Protein AF-A0A087RQP8-F1 (afdb_monomer_lite)

Secondary structure (DSSP, 8-state):
---PPPPEEEEEE-HHHHHHHHHHTEEEE-GGGHHHHHH--TT-EEEEEETTTT-EEEEEEEEEEEEE--S--SHHHHHHTS-TT-EEEEEEEEEE-SSGGGSBPPPTT-----S-----------

Structure (mmCIF, N/CA/C/O backbone):
data_AF-A0A087RQP8-F1
#
_entry.id   AF-A0A087RQP8-F1
#
loop_
_atom_site.group_PDB
_atom_site.id
_atom_site.type_symbol
_atom_site.label_atom_id
_atom_site.label_alt_id
_atom_site.label_comp_id
_atom_site.label_asym_id
_atom_site.label_entity_id
_atom_site.label_seq_id
_atom_site.pdbx_PDB_ins_code
_atom_site.Cartn_x
_atom_site.Cartn_y
_atom_site.Cartn_z
_atom_site.occupancy
_atom_site.B_iso_or_equiv
_atom_site.auth_seq_id
_atom_site.auth_comp_id
_atom_site.auth_asym_id
_atom_site.auth_atom_id
_atom_site.pdbx_PDB_model_num
ATOM 1 N N . MET A 1 1 ? -29.820 -5.256 -11.503 1.00 41.53 1 MET A N 1
ATOM 2 C CA . MET A 1 1 ? -28.702 -4.628 -10.764 1.00 41.53 1 MET A CA 1
ATOM 3 C C . MET A 1 1 ? -27.539 -4.460 -11.730 1.00 41.53 1 MET A C 1
ATOM 5 O O . MET A 1 1 ? -27.046 -5.465 -12.221 1.00 41.53 1 MET A O 1
ATOM 9 N N . ALA A 1 2 ? -27.159 -3.230 -12.084 1.00 49.00 2 ALA A N 1
ATOM 10 C CA . ALA A 1 2 ? -25.995 -3.006 -12.943 1.00 49.00 2 ALA A CA 1
ATOM 11 C C . ALA A 1 2 ? -24.719 -3.397 -12.179 1.00 49.00 2 ALA A C 1
ATOM 13 O O . ALA A 1 2 ? -24.546 -2.993 -11.028 1.00 49.00 2 ALA A O 1
ATOM 14 N N . ALA A 1 3 ? -23.845 -4.197 -12.791 1.00 58.44 3 ALA A N 1
ATOM 15 C CA . ALA A 1 3 ? -22.546 -4.511 -12.211 1.00 58.44 3 ALA A CA 1
ATOM 16 C C . ALA A 1 3 ? -21.741 -3.208 -12.078 1.00 58.44 3 ALA A C 1
ATOM 18 O O . ALA A 1 3 ? -21.418 -2.566 -13.076 1.00 58.44 3 ALA A O 1
ATOM 19 N N . LYS A 1 4 ? -21.456 -2.789 -10.840 1.00 63.94 4 LYS A N 1
ATOM 20 C CA . LYS A 1 4 ? -20.633 -1.606 -10.566 1.00 63.94 4 LYS A CA 1
ATOM 21 C C . LYS A 1 4 ? -19.239 -1.829 -11.160 1.00 63.94 4 LYS A C 1
ATOM 23 O O . LYS A 1 4 ? -18.613 -2.857 -10.903 1.00 63.94 4 LYS A O 1
ATOM 28 N N . THR A 1 5 ? -18.763 -0.882 -11.964 1.00 73.12 5 THR A N 1
ATOM 29 C CA . THR A 1 5 ? -17.437 -0.937 -12.589 1.00 73.12 5 THR A CA 1
ATOM 30 C C . THR A 1 5 ? -16.352 -0.928 -11.520 1.00 73.12 5 THR A C 1
ATOM 32 O O . THR A 1 5 ? -16.344 -0.054 -10.652 1.00 73.12 5 THR A O 1
ATOM 35 N N . LYS A 1 6 ? -15.441 -1.902 -11.583 1.00 81.62 6 LYS A N 1
ATOM 36 C CA . LYS A 1 6 ? -14.296 -1.992 -10.672 1.00 81.62 6 LYS A CA 1
ATOM 37 C C . LYS A 1 6 ? -13.333 -0.839 -10.928 1.00 81.62 6 LYS A C 1
ATOM 39 O O . LYS A 1 6 ? -12.905 -0.624 -12.065 1.00 81.62 6 LYS A O 1
ATOM 44 N N . ASN A 1 7 ? -12.979 -0.126 -9.867 1.00 90.50 7 ASN A N 1
ATOM 45 C CA . ASN A 1 7 ? -12.008 0.952 -9.940 1.00 90.50 7 ASN A CA 1
ATOM 46 C C . ASN A 1 7 ? -10.584 0.392 -9.895 1.00 90.50 7 ASN A C 1
ATOM 48 O O . ASN A 1 7 ? -10.335 -0.717 -9.417 1.00 90.50 7 ASN A O 1
ATOM 52 N N . HIS A 1 8 ? -9.648 1.188 -10.407 1.00 92.38 8 HIS A N 1
ATOM 53 C CA . HIS A 1 8 ? -8.230 0.861 -10.447 1.00 92.38 8 HIS A CA 1
ATOM 54 C C . HIS A 1 8 ? -7.457 1.942 -9.696 1.00 92.38 8 HIS A C 1
ATOM 56 O O . HIS A 1 8 ? -7.576 3.125 -10.012 1.00 92.38 8 HIS A O 1
ATOM 62 N N . TYR A 1 9 ? -6.657 1.537 -8.713 1.00 93.69 9 TYR A N 1
ATOM 63 C CA . TYR A 1 9 ? -5.848 2.451 -7.910 1.00 93.69 9 TYR A CA 1
ATOM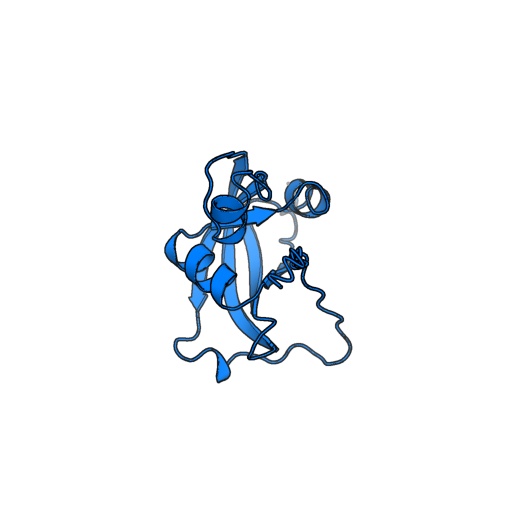 64 C C . TYR A 1 9 ? -4.367 2.111 -8.014 1.00 93.69 9 TYR A C 1
ATOM 66 O O . TYR A 1 9 ? -3.984 0.960 -8.209 1.00 93.69 9 TYR A O 1
ATOM 74 N N . ILE A 1 10 ? -3.517 3.115 -7.819 1.00 94.12 10 ILE A N 1
ATOM 75 C CA . ILE A 1 10 ? -2.076 2.924 -7.658 1.00 94.12 10 ILE A CA 1
ATOM 76 C C . ILE A 1 10 ? -1.733 3.255 -6.210 1.00 94.12 10 ILE A C 1
ATOM 78 O O . ILE A 1 10 ? -1.872 4.395 -5.770 1.00 94.12 10 ILE A O 1
ATOM 82 N N . LEU A 1 11 ? -1.280 2.252 -5.467 1.00 95.00 11 LEU A N 1
ATOM 83 C CA . LEU A 1 11 ? -0.764 2.430 -4.119 1.00 95.00 11 LEU A CA 1
ATOM 84 C C . LEU A 1 11 ? 0.708 2.828 -4.218 1.00 95.00 11 LEU A C 1
ATOM 86 O O . LEU A 1 11 ? 1.482 2.215 -4.954 1.00 95.00 11 LEU A O 1
ATOM 90 N N . VAL A 1 12 ? 1.097 3.877 -3.497 1.00 93.69 12 VAL A N 1
ATOM 91 C CA . VAL A 1 12 ? 2.409 4.514 -3.642 1.00 93.69 12 VAL A CA 1
ATOM 92 C C . VAL A 1 12 ? 3.176 4.429 -2.327 1.00 93.69 12 VAL A C 1
ATOM 94 O O . VAL A 1 12 ? 2.767 5.012 -1.323 1.00 93.69 12 VAL A O 1
ATOM 97 N N . GLY A 1 13 ? 4.323 3.750 -2.339 1.00 92.06 13 GLY A N 1
ATOM 98 C CA . GLY A 1 13 ? 5.192 3.621 -1.166 1.00 92.06 13 GLY A CA 1
ATOM 99 C C . GLY A 1 13 ? 6.642 3.359 -1.517 1.00 92.06 13 GLY A C 1
ATOM 100 O O . GLY A 1 13 ? 6.984 3.071 -2.660 1.00 92.06 13 GLY A O 1
ATOM 101 N N . ASP A 1 14 ? 7.513 3.455 -0.521 1.00 92.06 14 ASP A N 1
ATOM 102 C CA . ASP A 1 14 ? 8.913 3.080 -0.667 1.00 92.06 14 ASP A CA 1
ATOM 103 C C . ASP A 1 14 ? 9.121 1.567 -0.487 1.00 92.06 14 ASP A C 1
ATOM 105 O O . ASP A 1 14 ? 8.205 0.808 -0.157 1.00 92.06 14 ASP A O 1
ATOM 109 N N . ARG A 1 15 ? 10.358 1.108 -0.707 1.00 92.19 15 ARG A N 1
ATOM 110 C CA . ARG A 1 15 ? 10.689 -0.316 -0.586 1.00 92.19 15 ARG A CA 1
ATOM 111 C C . ARG A 1 15 ? 10.398 -0.888 0.805 1.00 92.19 15 ARG A C 1
ATOM 113 O O . ARG A 1 15 ? 9.919 -2.013 0.903 1.00 92.19 15 ARG A O 1
ATOM 120 N N . LYS A 1 16 ? 10.690 -0.136 1.871 1.00 92.00 16 LYS A N 1
ATOM 121 C CA . LYS A 1 16 ? 10.495 -0.599 3.255 1.00 92.00 16 LYS A CA 1
ATOM 122 C C . LYS A 1 16 ? 9.014 -0.818 3.551 1.00 92.00 16 LYS A C 1
ATOM 124 O O . LYS A 1 16 ? 8.637 -1.859 4.080 1.00 92.00 16 LYS A O 1
ATOM 129 N N . THR A 1 17 ? 8.187 0.136 3.138 1.00 92.38 17 THR A N 1
ATOM 130 C CA . THR A 1 17 ? 6.732 0.067 3.242 1.00 92.38 17 THR A CA 1
ATOM 131 C C . THR A 1 17 ? 6.180 -1.147 2.508 1.00 92.38 17 THR A C 1
ATOM 133 O O . THR A 1 17 ? 5.396 -1.903 3.082 1.00 92.38 17 THR A O 1
ATOM 136 N N . TRP A 1 18 ? 6.596 -1.352 1.256 1.00 94.38 18 TRP A N 1
ATOM 137 C CA . TRP A 1 18 ? 6.108 -2.468 0.451 1.00 94.38 18 TRP A CA 1
ATOM 138 C C . TRP A 1 18 ? 6.543 -3.826 0.989 1.00 94.38 18 TRP A C 1
ATOM 140 O O . TRP A 1 18 ? 5.732 -4.742 0.986 1.00 94.38 18 TRP A O 1
ATOM 150 N N 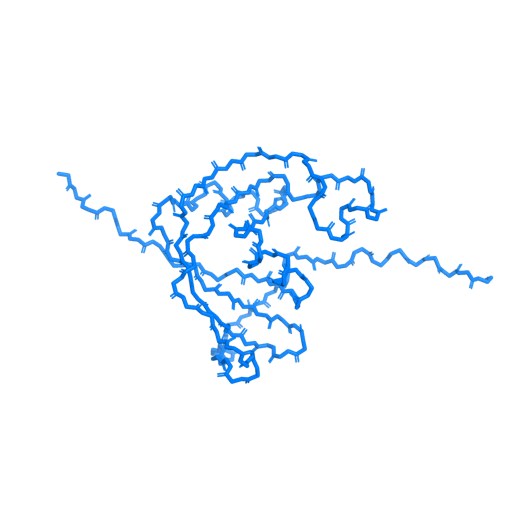. ASN A 1 19 ? 7.761 -3.958 1.522 1.00 94.94 19 ASN A N 1
ATOM 151 C CA . ASN A 1 19 ? 8.199 -5.207 2.154 1.00 94.94 19 ASN A CA 1
ATOM 152 C C . ASN A 1 19 ? 7.261 -5.636 3.293 1.00 94.94 19 ASN A C 1
ATOM 154 O O . ASN A 1 19 ? 6.891 -6.802 3.372 1.00 94.94 19 ASN A O 1
ATOM 158 N N . ILE A 1 20 ? 6.866 -4.695 4.157 1.00 95.88 20 ILE A N 1
ATOM 159 C CA . ILE A 1 20 ? 5.915 -4.971 5.243 1.00 95.88 20 ILE A CA 1
ATOM 160 C C . ILE A 1 20 ? 4.539 -5.270 4.647 1.00 95.88 20 ILE A C 1
ATOM 162 O O . ILE A 1 20 ? 3.951 -6.301 4.934 1.00 95.88 20 ILE A O 1
ATOM 166 N N . SER A 1 21 ? 4.059 -4.410 3.752 1.00 96.19 21 SER A N 1
ATOM 167 C CA . SER A 1 21 ? 2.697 -4.500 3.215 1.00 96.19 21 SER A CA 1
ATOM 168 C C . SER A 1 21 ? 2.440 -5.792 2.433 1.00 96.19 21 SER A C 1
ATOM 170 O O . SER A 1 21 ? 1.358 -6.355 2.523 1.00 96.19 21 SER A O 1
ATOM 172 N N . LEU A 1 22 ? 3.435 -6.289 1.691 1.00 97.12 22 LEU A N 1
ATOM 173 C CA . LEU A 1 22 ? 3.331 -7.553 0.956 1.00 97.12 22 LEU A CA 1
ATOM 174 C C . LEU A 1 22 ? 3.419 -8.772 1.873 1.00 97.12 22 LEU A C 1
ATOM 176 O O . LEU A 1 22 ? 2.769 -9.772 1.602 1.00 97.12 22 LEU A O 1
ATOM 180 N N . ARG A 1 23 ? 4.208 -8.702 2.951 1.00 97.19 23 ARG A N 1
ATOM 181 C CA . ARG A 1 23 ? 4.310 -9.796 3.923 1.00 97.19 23 ARG A CA 1
ATOM 182 C C . ARG A 1 23 ? 3.022 -9.934 4.730 1.00 97.19 23 ARG A C 1
ATOM 184 O O . ARG A 1 23 ? 2.482 -11.026 4.845 1.00 97.19 23 ARG A O 1
ATOM 191 N N . GLU A 1 24 ? 2.522 -8.814 5.240 1.00 97.31 24 GLU A N 1
ATOM 192 C CA . GLU A 1 24 ? 1.320 -8.771 6.079 1.00 97.31 24 GLU A CA 1
ATOM 193 C C . GLU A 1 24 ? 0.029 -8.750 5.248 1.00 97.31 24 GLU A C 1
ATOM 195 O O . GLU A 1 24 ? -1.054 -8.852 5.803 1.00 97.31 24 GLU A O 1
ATOM 200 N N . HIS A 1 25 ? 0.130 -8.610 3.920 1.00 97.56 25 HIS A N 1
ATOM 201 C CA . HIS A 1 25 ? -1.010 -8.448 3.011 1.00 97.56 25 HIS A CA 1
ATOM 202 C C . HIS A 1 25 ? -1.900 -7.247 3.368 1.00 97.56 25 HIS A C 1
ATOM 204 O O . HIS A 1 25 ? -3.103 -7.260 3.120 1.00 97.56 25 HIS A O 1
ATOM 210 N N . VAL A 1 26 ? -1.310 -6.185 3.921 1.00 97.50 26 VAL A N 1
ATOM 211 C CA . VAL A 1 26 ? -2.029 -5.013 4.434 1.00 97.50 26 VAL A CA 1
ATOM 212 C C . VAL A 1 26 ? -1.467 -3.727 3.854 1.00 97.50 26 VAL A C 1
ATOM 214 O O . VAL A 1 26 ? -0.255 -3.523 3.817 1.00 97.50 26 VAL A O 1
ATOM 217 N N . TRP A 1 27 ? -2.347 -2.802 3.478 1.00 96.69 27 TRP A N 1
ATOM 218 C CA . TRP A 1 27 ? -1.976 -1.423 3.168 1.00 96.69 27 TRP A CA 1
ATOM 219 C C . TRP A 1 27 ? -2.724 -0.435 4.055 1.00 96.69 27 TRP A C 1
ATOM 221 O O . TRP A 1 27 ? -3.892 -0.645 4.368 1.00 96.69 27 TRP A O 1
ATOM 231 N N . GLY A 1 28 ? -2.054 0.650 4.442 1.00 95.06 28 GLY A N 1
ATOM 232 C CA . GLY A 1 28 ? -2.587 1.649 5.361 1.00 95.06 28 GLY A CA 1
ATOM 233 C C . GLY A 1 28 ? -2.645 3.052 4.768 1.00 95.06 28 GLY A C 1
ATOM 234 O O . GLY A 1 28 ? -1.767 3.472 4.008 1.00 95.06 28 GLY A O 1
ATOM 235 N N . PHE A 1 29 ? -3.669 3.791 5.173 1.00 93.81 29 PHE A N 1
ATOM 236 C CA . PHE A 1 29 ? -3.947 5.171 4.811 1.00 93.81 29 PHE A CA 1
ATOM 237 C C . PHE A 1 29 ? -3.922 6.030 6.073 1.00 93.81 29 PHE A C 1
ATOM 239 O O . PHE A 1 29 ? -4.414 5.640 7.131 1.00 93.81 29 PHE A O 1
ATOM 246 N N . SER A 1 30 ? -3.329 7.212 5.953 1.00 91.62 30 SER A N 1
ATOM 247 C CA . SER A 1 30 ? -3.367 8.228 7.003 1.00 91.62 30 SER A CA 1
ATOM 248 C C . SER A 1 30 ? -4.671 9.012 6.949 1.00 91.62 30 SER A C 1
ATOM 250 O O . SER A 1 30 ? -5.374 8.970 5.939 1.00 91.62 30 SER A O 1
ATOM 252 N N . GLU A 1 31 ? -4.941 9.826 7.970 1.00 91.12 31 GLU A N 1
ATOM 253 C CA . GLU A 1 31 ? -6.091 10.741 7.982 1.00 91.12 31 GLU A CA 1
ATOM 254 C C . GLU A 1 31 ? -6.167 11.604 6.707 1.00 91.12 31 GLU A C 1
ATOM 256 O O . GLU A 1 31 ? -7.221 11.728 6.092 1.00 91.12 31 GLU A O 1
ATOM 261 N N . LYS A 1 32 ? -5.018 12.081 6.205 1.00 89.56 32 LYS A N 1
ATOM 262 C CA . LYS A 1 32 ? -4.928 12.871 4.960 1.00 89.56 32 LYS A CA 1
ATOM 263 C C . LYS A 1 32 ? -5.359 12.107 3.706 1.00 89.56 32 LYS A C 1
ATOM 265 O O . LYS A 1 32 ? -5.723 12.715 2.708 1.00 89.56 32 LYS A O 1
ATOM 270 N N . THR A 1 33 ? -5.267 10.781 3.735 1.00 90.06 33 THR A N 1
ATOM 271 C CA . THR A 1 33 ? -5.594 9.896 2.605 1.00 90.06 33 THR A CA 1
ATOM 272 C C . THR A 1 33 ? -6.844 9.055 2.866 1.00 90.06 33 THR A C 1
ATOM 274 O O . THR A 1 33 ? -7.181 8.203 2.044 1.00 90.06 33 THR A O 1
ATOM 277 N N . LYS A 1 34 ? -7.580 9.339 3.953 1.00 92.69 34 LYS A N 1
ATOM 278 C CA . LYS A 1 34 ? -8.832 8.661 4.313 1.00 92.69 34 LYS A CA 1
ATOM 279 C C . LYS A 1 34 ? -9.858 8.717 3.188 1.00 92.69 34 LYS A C 1
ATOM 281 O O . LYS A 1 34 ? -10.527 7.726 2.954 1.00 92.69 34 LYS A O 1
ATOM 286 N N . GLY A 1 35 ? -9.937 9.818 2.436 1.00 90.94 35 GLY A N 1
ATOM 287 C CA . GLY A 1 35 ? -10.850 9.926 1.290 1.00 90.94 35 GLY A CA 1
ATOM 288 C C . GLY A 1 35 ? -10.669 8.804 0.257 1.00 90.94 35 GLY A C 1
ATOM 289 O O . GLY A 1 35 ? -11.656 8.250 -0.223 1.00 90.94 35 GLY A O 1
ATOM 290 N N . PHE A 1 36 ? -9.425 8.394 -0.031 1.00 90.62 36 PHE A N 1
ATOM 291 C CA . PHE A 1 36 ? -9.165 7.248 -0.911 1.00 90.62 36 PHE A CA 1
ATOM 292 C C . PHE A 1 36 ? -9.649 5.941 -0.294 1.00 90.62 36 PHE A C 1
ATOM 294 O O . PHE A 1 36 ? -10.293 5.149 -0.979 1.00 90.62 36 PHE A O 1
ATOM 301 N N . TRP A 1 37 ? -9.375 5.744 0.998 1.00 94.56 37 TRP A N 1
ATOM 302 C CA . TRP A 1 37 ? -9.858 4.582 1.731 1.00 94.56 37 TRP A CA 1
ATOM 303 C C . TRP A 1 37 ? -11.385 4.536 1.771 1.00 94.56 37 TRP A C 1
ATOM 305 O O . TRP A 1 37 ? -11.951 3.482 1.543 1.00 94.56 37 TRP A O 1
ATOM 315 N N . THR A 1 38 ? -12.083 5.651 1.981 1.00 94.56 38 THR A N 1
ATOM 316 C CA . THR A 1 38 ? -13.552 5.704 1.965 1.00 94.56 38 THR A CA 1
ATOM 317 C C . THR A 1 38 ? -14.105 5.300 0.598 1.00 94.56 38 THR A C 1
ATOM 319 O O . THR A 1 38 ? -15.034 4.496 0.530 1.00 94.56 38 THR A O 1
ATOM 322 N N . ASN A 1 39 ? -13.499 5.797 -0.483 1.00 92.06 39 ASN A N 1
ATOM 323 C CA . ASN A 1 39 ? -14.008 5.613 -1.840 1.00 92.06 39 ASN A CA 1
ATOM 324 C C . ASN A 1 39 ? -13.727 4.225 -2.429 1.00 92.06 39 ASN A C 1
ATOM 326 O O . ASN A 1 39 ? -14.576 3.704 -3.158 1.00 92.06 39 ASN A O 1
ATOM 330 N N . CYS A 1 40 ? -12.579 3.616 -2.119 1.00 92.88 40 CYS A N 1
ATOM 331 C CA . CYS A 1 40 ? -12.257 2.284 -2.624 1.00 92.88 40 CYS A CA 1
ATOM 332 C C . CYS A 1 40 ? -13.218 1.222 -2.074 1.00 92.88 40 CYS A C 1
ATOM 334 O O . CYS A 1 40 ? -13.776 1.351 -0.980 1.00 92.88 40 CYS A O 1
ATOM 336 N N . GLN A 1 41 ? -13.429 0.166 -2.847 1.00 94.31 41 GLN A N 1
ATOM 337 C CA . GLN A 1 41 ? -14.368 -0.906 -2.550 1.00 94.31 41 GLN A CA 1
ATOM 338 C C . GLN A 1 41 ? -13.657 -2.255 -2.534 1.00 94.31 41 GLN A C 1
ATOM 340 O O . GLN A 1 41 ? -12.620 -2.448 -3.171 1.00 94.31 41 GLN A O 1
ATOM 345 N N . ILE A 1 42 ? -14.248 -3.211 -1.819 1.00 95.94 42 ILE A N 1
ATOM 346 C CA . ILE A 1 42 ? -13.847 -4.614 -1.929 1.00 95.94 42 ILE A CA 1
ATOM 347 C C . ILE A 1 42 ? -14.045 -5.053 -3.387 1.00 95.94 42 ILE A C 1
ATOM 349 O O . ILE A 1 42 ? -15.080 -4.780 -3.996 1.00 95.94 42 ILE A O 1
ATOM 353 N N . GLY A 1 43 ? -13.036 -5.710 -3.952 1.00 95.69 43 GLY A N 1
ATOM 354 C CA . GLY A 1 43 ? -13.008 -6.148 -5.344 1.00 95.69 43 GLY A CA 1
ATOM 355 C C . GLY A 1 43 ? -12.316 -5.193 -6.321 1.00 95.69 43 GLY A C 1
ATOM 356 O O . GLY A 1 43 ? -12.079 -5.615 -7.458 1.00 95.69 43 GLY A O 1
ATOM 357 N N . ASP A 1 44 ? -11.968 -3.967 -5.909 1.00 95.31 44 ASP A N 1
ATOM 358 C CA . ASP A 1 44 ? -11.202 -3.020 -6.733 1.00 95.31 44 ASP A CA 1
ATOM 359 C C . ASP A 1 44 ? -9.754 -3.489 -6.938 1.00 95.31 44 ASP A C 1
ATOM 361 O O . ASP A 1 44 ? -9.151 -4.110 -6.055 1.00 95.31 44 ASP A O 1
ATOM 365 N N . LEU A 1 45 ? -9.188 -3.176 -8.109 1.00 96.19 45 LEU A N 1
ATOM 366 C CA . LEU A 1 45 ? -7.818 -3.543 -8.459 1.00 96.19 45 LEU A CA 1
ATOM 367 C C . LEU A 1 45 ? -6.837 -2.484 -7.949 1.00 96.19 45 LEU A C 1
ATOM 369 O O . LEU A 1 45 ? -7.046 -1.279 -8.106 1.00 96.19 45 LEU A O 1
ATOM 373 N N . VAL A 1 46 ? -5.717 -2.936 -7.400 1.00 96.62 46 VAL A N 1
ATOM 374 C CA . VAL A 1 46 ? -4.634 -2.068 -6.945 1.00 96.62 46 VAL A CA 1
ATOM 375 C C . VAL A 1 46 ? -3.314 -2.453 -7.604 1.00 96.62 46 VAL A C 1
ATOM 377 O O . VAL A 1 46 ? -2.958 -3.626 -7.678 1.00 96.62 46 VAL A O 1
ATOM 380 N N . ALA A 1 47 ? -2.568 -1.456 -8.067 1.00 96.62 47 ALA A N 1
ATOM 381 C CA . ALA A 1 47 ? -1.196 -1.594 -8.534 1.00 96.62 47 ALA A CA 1
ATOM 382 C C . ALA A 1 47 ? -0.218 -1.149 -7.441 1.00 96.62 47 ALA A C 1
ATOM 384 O O . ALA A 1 47 ? -0.441 -0.149 -6.756 1.00 96.62 47 ALA A O 1
ATOM 385 N N . PHE A 1 48 ? 0.886 -1.877 -7.289 1.00 96.19 48 PHE A N 1
ATOM 386 C CA . PHE A 1 48 ? 1.879 -1.638 -6.243 1.00 96.19 48 PHE A CA 1
ATOM 387 C C . PHE A 1 48 ? 3.052 -0.837 -6.799 1.00 96.19 48 PHE A C 1
ATOM 389 O O . PHE A 1 48 ? 3.919 -1.396 -7.469 1.00 96.19 48 PHE A O 1
ATOM 396 N N . TYR A 1 49 ? 3.094 0.472 -6.554 1.00 95.62 49 TYR A N 1
ATOM 397 C CA . TYR A 1 49 ? 4.154 1.342 -7.060 1.00 95.62 49 TYR A CA 1
ATOM 398 C C . TYR A 1 49 ? 5.206 1.655 -5.991 1.00 95.62 49 TYR A C 1
ATOM 400 O O . TYR A 1 49 ? 4.915 2.242 -4.942 1.00 95.62 49 TYR A O 1
ATOM 408 N N . VAL A 1 50 ? 6.456 1.291 -6.288 1.00 93.69 50 VAL A N 1
ATOM 409 C CA . VAL A 1 50 ? 7.631 1.541 -5.448 1.00 93.69 50 VAL A CA 1
ATOM 410 C C . VAL A 1 50 ? 8.330 2.813 -5.903 1.00 93.69 50 VAL A C 1
ATOM 412 O O . VAL A 1 50 ? 8.903 2.852 -6.990 1.00 93.69 50 VAL A O 1
ATOM 415 N N . THR A 1 51 ? 8.370 3.833 -5.053 1.00 90.25 51 THR A N 1
ATOM 416 C CA . THR A 1 51 ? 8.932 5.156 -5.379 1.00 90.25 51 THR A CA 1
ATOM 417 C C . THR A 1 51 ? 10.452 5.220 -5.320 1.00 90.25 51 THR A C 1
ATOM 419 O O . THR A 1 51 ? 11.077 5.900 -6.126 1.00 90.25 51 THR A O 1
ATOM 422 N N . SER A 1 52 ? 11.067 4.530 -4.365 1.00 83.25 52 SER A N 1
ATOM 423 C CA . SER A 1 52 ? 12.513 4.506 -4.167 1.00 83.25 52 SER A CA 1
ATOM 424 C C . SER A 1 52 ? 12.964 3.093 -3.797 1.00 83.25 52 SER A C 1
ATOM 426 O O . SER A 1 52 ? 12.296 2.442 -2.986 1.00 83.25 52 SER A O 1
ATOM 428 N N . PRO A 1 53 ? 14.076 2.589 -4.368 1.00 85.00 53 PRO A N 1
ATOM 429 C CA . PRO A 1 53 ? 14.977 3.265 -5.315 1.00 85.00 53 PRO A CA 1
ATOM 430 C C . PRO A 1 53 ? 14.604 3.104 -6.805 1.00 85.00 53 PRO A C 1
ATOM 432 O O . PRO A 1 53 ? 15.355 3.557 -7.659 1.00 85.00 53 PRO A O 1
ATOM 435 N N . MET A 1 54 ? 13.500 2.425 -7.144 1.00 88.00 54 MET A N 1
ATOM 436 C CA . MET A 1 54 ? 13.281 1.922 -8.516 1.00 88.00 54 MET A CA 1
ATOM 437 C C . MET A 1 54 ? 12.262 2.703 -9.357 1.00 88.00 54 MET A C 1
ATOM 439 O O . MET A 1 54 ? 12.409 2.706 -10.574 1.00 88.00 54 MET A O 1
ATOM 443 N N . LYS A 1 55 ? 11.263 3.366 -8.752 1.00 91.12 55 LYS A N 1
ATOM 444 C CA . LYS A 1 55 ? 10.160 4.048 -9.469 1.00 91.12 55 LYS A CA 1
ATOM 445 C C . LYS A 1 55 ? 9.410 3.113 -10.430 1.00 91.12 55 LYS A C 1
ATOM 447 O O . LYS A 1 55 ? 9.253 3.413 -11.611 1.00 91.12 55 LYS A O 1
ATOM 452 N N . LYS A 1 56 ? 8.969 1.955 -9.929 1.00 94.75 56 LYS A N 1
ATOM 453 C CA . LYS A 1 56 ? 8.334 0.891 -10.727 1.00 94.75 56 LYS A CA 1
ATOM 454 C C . LYS A 1 56 ? 7.047 0.381 -10.094 1.00 94.75 56 LYS A C 1
ATOM 456 O O . LYS A 1 56 ? 6.968 0.272 -8.874 1.00 94.75 56 LYS A O 1
ATOM 461 N N . ILE A 1 57 ? 6.086 -0.005 -10.929 1.00 96.12 57 ILE A N 1
ATOM 462 C CA . ILE A 1 57 ? 4.989 -0.892 -10.535 1.00 96.12 57 ILE A CA 1
ATOM 463 C C . ILE A 1 57 ? 5.551 -2.312 -10.455 1.00 96.12 57 ILE A C 1
ATOM 465 O O . ILE A 1 57 ? 6.086 -2.832 -11.437 1.00 96.12 57 ILE A O 1
ATOM 469 N N . ILE A 1 58 ? 5.466 -2.919 -9.276 1.00 97.12 58 ILE A N 1
ATOM 470 C CA . ILE A 1 58 ? 6.074 -4.220 -8.973 1.00 97.12 58 ILE A CA 1
ATOM 471 C C . ILE A 1 58 ? 5.061 -5.359 -8.918 1.00 97.12 58 ILE A C 1
ATOM 473 O O . ILE A 1 58 ? 5.466 -6.514 -8.847 1.00 97.12 58 ILE A O 1
ATOM 477 N N . GLY A 1 59 ? 3.766 -5.061 -8.931 1.00 97.12 59 GLY A N 1
ATOM 478 C CA . GLY A 1 59 ? 2.735 -6.069 -8.754 1.00 97.12 59 GLY A CA 1
ATOM 479 C C . GLY A 1 59 ? 1.331 -5.494 -8.721 1.00 97.12 59 GLY A C 1
ATOM 480 O O . GLY A 1 59 ? 1.140 -4.280 -8.838 1.00 97.12 59 GLY A O 1
ATOM 481 N N . PHE A 1 60 ? 0.372 -6.397 -8.552 1.00 97.62 60 PHE A N 1
ATOM 482 C CA . PHE A 1 60 ? -1.052 -6.106 -8.524 1.00 97.62 60 PHE A CA 1
ATOM 483 C C . PHE A 1 60 ? -1.756 -6.948 -7.463 1.00 97.62 60 PHE A C 1
ATOM 485 O O . PHE A 1 60 ? -1.342 -8.069 -7.147 1.00 97.62 60 PHE A O 1
ATOM 492 N N . GLY A 1 61 ? -2.862 -6.421 -6.958 1.00 97.56 61 GLY A N 1
ATOM 493 C CA . GLY A 1 61 ? -3.736 -7.109 -6.024 1.00 97.56 61 GLY A CA 1
ATOM 494 C C . GLY A 1 61 ? -5.176 -6.640 -6.135 1.00 97.56 61 GLY A C 1
ATOM 495 O O . GLY A 1 61 ? -5.507 -5.759 -6.930 1.00 97.56 61 GLY A O 1
ATOM 496 N N . ILE A 1 62 ? -6.022 -7.239 -5.310 1.00 97.56 62 ILE A N 1
ATOM 497 C CA . ILE A 1 62 ? -7.427 -6.878 -5.143 1.00 97.56 62 ILE A CA 1
ATOM 498 C C . ILE A 1 62 ? -7.648 -6.492 -3.683 1.00 97.56 62 ILE A C 1
ATOM 500 O O . ILE A 1 62 ? -7.078 -7.116 -2.785 1.00 97.56 62 ILE A O 1
ATOM 504 N N . ILE A 1 63 ? -8.475 -5.477 -3.445 1.00 97.12 63 ILE A N 1
ATOM 505 C CA . ILE A 1 63 ? -8.937 -5.141 -2.095 1.00 97.12 63 ILE A CA 1
ATOM 506 C C . ILE A 1 63 ? -9.895 -6.233 -1.625 1.00 97.12 63 ILE A C 1
ATOM 508 O O . ILE A 1 63 ? -10.958 -6.412 -2.211 1.00 97.12 63 ILE A O 1
ATOM 512 N N . ASP A 1 64 ? -9.519 -6.948 -0.572 1.00 97.06 64 ASP A N 1
ATOM 513 C CA . ASP A 1 64 ? -10.307 -8.053 -0.014 1.00 97.06 64 ASP A CA 1
ATOM 514 C C . ASP A 1 64 ? -11.155 -7.601 1.183 1.00 97.06 64 ASP A C 1
ATOM 516 O O . ASP A 1 64 ? -12.314 -7.973 1.327 1.00 97.06 64 ASP A O 1
ATOM 520 N N . GLN A 1 65 ? -10.604 -6.707 2.008 1.00 97.56 65 GLN A N 1
ATOM 521 C CA . GLN A 1 65 ? -11.271 -6.183 3.199 1.00 97.56 65 GLN A CA 1
ATOM 522 C C . GLN A 1 65 ? -10.848 -4.739 3.468 1.00 97.56 65 GLN A C 1
ATOM 524 O O . GLN A 1 65 ? -9.773 -4.312 3.046 1.00 97.56 65 GLN A O 1
ATOM 529 N N . LYS A 1 66 ? -11.678 -4.005 4.214 1.00 97.00 66 LYS A N 1
ATOM 530 C CA . LYS A 1 66 ? -11.391 -2.675 4.765 1.00 97.00 66 LYS A CA 1
ATOM 531 C C . LYS A 1 66 ? -11.656 -2.683 6.269 1.00 97.00 66 LYS A C 1
ATOM 533 O O . LYS A 1 66 ? -12.651 -3.258 6.699 1.00 97.00 66 LYS A O 1
ATOM 538 N N . PHE A 1 67 ? -10.787 -2.059 7.053 1.00 97.31 67 PHE A N 1
ATOM 539 C CA . PHE A 1 67 ? -10.926 -1.990 8.509 1.00 97.31 67 PHE A CA 1
ATOM 540 C C . PHE A 1 67 ? -10.113 -0.828 9.084 1.00 97.31 67 PHE A C 1
ATOM 542 O O . PHE A 1 67 ? -9.261 -0.264 8.400 1.00 97.31 67 PHE A O 1
ATOM 549 N N . GLU A 1 68 ? -10.376 -0.478 10.337 1.00 96.94 68 GLU A N 1
ATOM 550 C CA . GLU A 1 68 ? -9.548 0.439 11.123 1.00 96.94 68 GLU A CA 1
ATOM 551 C C . GLU A 1 68 ? -8.757 -0.376 12.151 1.00 96.94 68 GLU A C 1
ATOM 553 O O . GLU A 1 68 ? -9.278 -1.351 12.692 1.00 96.94 68 GLU A O 1
ATOM 558 N N . ASN A 1 69 ? -7.486 -0.038 12.368 1.00 94.94 69 ASN A N 1
ATOM 559 C CA . ASN A 1 69 ? -6.640 -0.688 13.365 1.00 94.94 69 ASN A CA 1
ATOM 560 C C . ASN A 1 69 ? -5.502 0.251 13.810 1.00 94.94 69 ASN A C 1
ATOM 562 O O . ASN A 1 69 ? -4.743 0.742 12.971 1.00 94.94 69 ASN A O 1
ATOM 566 N N . ASP A 1 70 ? -5.362 0.428 15.123 1.00 93.75 70 ASP A N 1
ATOM 567 C CA . ASP A 1 70 ? -4.359 1.280 15.770 1.00 93.75 70 ASP A CA 1
ATOM 568 C C . ASP A 1 70 ? -3.040 0.558 16.136 1.00 93.75 70 ASP A C 1
ATOM 570 O O . ASP A 1 70 ? -2.130 1.156 16.709 1.00 93.75 70 ASP A O 1
ATOM 574 N N . ASP A 1 71 ? -2.880 -0.718 15.783 1.00 94.44 71 ASP A N 1
ATOM 575 C CA . ASP A 1 71 ? -1.642 -1.474 15.994 1.00 94.44 71 ASP A CA 1
ATOM 576 C C . ASP A 1 71 ? -0.463 -0.837 15.246 1.00 94.44 71 ASP A C 1
ATOM 578 O O . ASP A 1 71 ? -0.576 -0.486 14.078 1.00 94.44 71 ASP A O 1
ATOM 582 N N . LEU A 1 72 ? 0.725 -0.765 15.844 1.00 94.25 72 LEU A N 1
ATOM 583 C CA . LEU A 1 72 ? 1.895 -0.178 15.176 1.00 94.25 72 LEU A CA 1
ATOM 584 C C . LEU A 1 72 ? 2.531 -1.184 14.204 1.00 94.25 72 LEU A C 1
ATOM 586 O O . LEU A 1 72 ? 3.316 -2.051 14.605 1.00 94.25 72 LEU A O 1
ATOM 590 N N . LEU A 1 73 ? 2.225 -1.065 12.912 1.00 93.25 73 LEU A N 1
ATOM 591 C CA . LEU A 1 73 ? 2.655 -2.034 11.902 1.00 93.25 73 LEU A CA 1
ATOM 592 C C . LEU A 1 73 ? 3.919 -1.576 11.176 1.00 93.25 73 LEU A C 1
ATOM 594 O O . LEU A 1 73 ? 4.887 -2.336 11.041 1.00 93.25 73 LEU A O 1
ATOM 598 N N . TRP A 1 74 ? 3.934 -0.325 10.715 1.00 90.56 74 TRP A N 1
ATOM 599 C CA . TRP A 1 74 ? 5.039 0.203 9.918 1.00 90.56 74 TRP A CA 1
ATOM 600 C C . TRP A 1 74 ? 6.170 0.746 10.796 1.00 90.56 74 TRP A C 1
ATOM 602 O O . TRP A 1 74 ? 5.963 1.188 11.922 1.00 90.56 74 TRP A O 1
ATOM 612 N N . THR A 1 75 ? 7.400 0.731 10.272 1.00 89.00 75 THR A N 1
ATOM 613 C CA . THR A 1 75 ? 8.594 1.163 11.020 1.00 89.00 75 THR A CA 1
ATOM 614 C C . THR A 1 75 ? 8.458 2.579 11.578 1.00 89.00 75 THR A C 1
ATOM 616 O O . THR A 1 75 ? 8.819 2.806 12.727 1.00 89.00 75 THR A O 1
ATOM 619 N N . ASP A 1 76 ? 7.900 3.508 10.802 1.00 87.25 76 ASP A N 1
ATOM 620 C CA . ASP A 1 76 ? 7.745 4.897 11.240 1.00 87.25 76 ASP A CA 1
ATOM 621 C C . ASP A 1 76 ? 6.729 5.030 12.391 1.00 87.25 76 ASP A C 1
ATOM 623 O O . ASP A 1 76 ? 6.952 5.825 13.297 1.00 87.25 76 ASP A O 1
ATOM 627 N N . GLU A 1 77 ? 5.671 4.210 12.420 1.00 89.38 77 GLU A N 1
ATOM 628 C CA . GLU A 1 77 ? 4.713 4.170 13.541 1.00 89.38 77 GLU A CA 1
ATOM 629 C C . GLU A 1 77 ? 5.368 3.644 14.810 1.00 89.38 77 GLU A C 1
ATOM 631 O O . GLU A 1 77 ? 5.160 4.189 15.889 1.00 89.38 77 GLU A O 1
ATOM 636 N N . LYS A 1 78 ? 6.199 2.603 14.680 1.00 90.25 78 LYS A N 1
ATOM 637 C CA . LYS A 1 78 ? 6.947 2.034 15.807 1.00 90.25 78 LYS A CA 1
ATOM 638 C C . LYS A 1 78 ? 7.934 3.043 16.390 1.00 90.25 78 LYS A C 1
ATOM 640 O O . LYS A 1 78 ? 8.061 3.134 17.606 1.00 90.25 78 LYS A O 1
ATOM 645 N N . LEU A 1 79 ? 8.600 3.820 15.533 1.00 89.62 79 LEU A N 1
ATOM 646 C CA . LEU A 1 79 ? 9.521 4.877 15.956 1.00 89.62 79 LEU A CA 1
ATOM 647 C C . LEU A 1 79 ? 8.788 6.050 16.617 1.00 89.62 79 LEU A C 1
ATOM 649 O O . LEU A 1 79 ? 9.241 6.549 17.642 1.00 89.62 79 LEU A O 1
ATOM 653 N N . GLN A 1 80 ? 7.655 6.474 16.055 1.00 89.38 80 GLN A N 1
ATOM 654 C CA . GLN A 1 80 ? 6.865 7.597 16.574 1.00 89.38 80 GLN A CA 1
ATOM 655 C C . GLN A 1 80 ? 5.892 7.194 17.694 1.00 89.38 80 GLN A C 1
ATOM 657 O O . GLN A 1 80 ? 5.240 8.062 18.266 1.00 89.38 80 GLN A O 1
ATOM 662 N N . LYS A 1 81 ? 5.789 5.893 18.004 1.00 91.25 81 LYS A N 1
ATOM 663 C CA . LYS A 1 81 ? 4.832 5.301 18.954 1.00 91.25 81 LYS A CA 1
ATOM 664 C C . LYS A 1 81 ? 3.388 5.764 18.709 1.00 91.25 81 LYS A C 1
ATOM 666 O O . LYS A 1 81 ? 2.657 6.051 19.651 1.00 91.25 81 LYS A O 1
ATOM 671 N N . SER A 1 82 ? 2.994 5.870 17.440 1.00 90.81 82 SER A N 1
ATOM 672 C CA . SER A 1 82 ? 1.688 6.403 17.037 1.00 90.81 82 SER A CA 1
ATOM 673 C C . SER A 1 82 ? 1.163 5.729 15.770 1.00 90.81 82 SER A C 1
ATOM 675 O O . SER A 1 82 ? 1.926 5.484 14.834 1.00 90.81 82 SER A O 1
ATOM 677 N N . ALA A 1 83 ? -0.141 5.441 15.740 1.00 90.25 83 ALA A N 1
ATOM 678 C CA . ALA A 1 83 ? -0.840 4.789 14.634 1.00 90.25 83 ALA A CA 1
ATOM 679 C C . ALA A 1 83 ? -1.185 5.788 13.517 1.00 90.25 83 ALA A C 1
ATOM 681 O O . ALA A 1 83 ? -2.306 6.283 13.385 1.00 90.25 83 ALA A O 1
ATOM 682 N N . ILE A 1 84 ? -0.187 6.122 12.701 1.00 91.06 84 ILE A N 1
ATOM 683 C CA . ILE A 1 84 ? -0.318 7.105 11.617 1.00 91.06 84 ILE A CA 1
ATOM 684 C C . ILE A 1 84 ? -1.220 6.573 10.490 1.00 91.06 84 ILE A C 1
ATOM 686 O O . ILE A 1 84 ? -1.919 7.356 9.841 1.00 91.06 84 ILE A O 1
ATOM 690 N N . TRP A 1 85 ? -1.209 5.259 10.241 1.00 93.25 85 TRP A N 1
ATOM 691 C CA . TRP A 1 85 ? -1.915 4.587 9.147 1.00 93.25 85 TRP A CA 1
ATOM 692 C C . TRP A 1 85 ? -2.996 3.625 9.665 1.00 93.25 85 TRP A C 1
ATOM 694 O O . TRP A 1 85 ? -2.971 2.416 9.403 1.00 93.25 85 TRP A O 1
ATOM 704 N N . LYS A 1 86 ? -3.965 4.184 10.396 1.00 94.88 86 LYS A N 1
ATOM 705 C CA . LYS A 1 86 ? -5.050 3.426 11.037 1.00 94.88 86 LYS A CA 1
ATOM 706 C C . LYS A 1 86 ? -6.090 2.849 10.074 1.00 94.88 86 LYS A C 1
ATOM 708 O O . LYS A 1 86 ? -6.627 1.778 10.326 1.00 94.88 86 LYS A O 1
ATOM 713 N N . TYR A 1 87 ? -6.360 3.512 8.948 1.00 96.81 87 TYR A N 1
ATOM 714 C CA . TYR A 1 87 ? -7.334 3.027 7.965 1.00 96.81 87 TYR A CA 1
ATOM 715 C C . TYR A 1 87 ? -6.656 2.023 7.043 1.00 96.81 87 TYR A C 1
ATOM 717 O O . TYR A 1 87 ? -5.722 2.381 6.328 1.00 96.81 87 TYR A O 1
ATOM 725 N N . ARG A 1 88 ? -7.092 0.767 7.044 1.00 97.25 88 ARG A N 1
ATOM 726 C CA . ARG A 1 88 ? -6.383 -0.337 6.395 1.00 97.25 88 ARG A CA 1
ATOM 727 C C . ARG A 1 88 ? -7.237 -1.101 5.407 1.00 97.25 88 ARG A C 1
ATOM 729 O O . ARG A 1 88 ? -8.466 -1.127 5.490 1.00 97.25 88 ARG A O 1
ATOM 736 N N . ILE A 1 89 ? -6.551 -1.723 4.460 1.00 97.69 89 ILE A N 1
ATOM 737 C CA . ILE A 1 89 ? -7.113 -2.700 3.536 1.00 97.69 89 ILE A CA 1
ATOM 738 C C . ILE A 1 89 ? -6.297 -3.982 3.568 1.00 97.69 89 ILE A C 1
ATOM 740 O O . ILE A 1 89 ? -5.069 -3.917 3.644 1.00 97.69 89 ILE A O 1
ATOM 744 N N . AS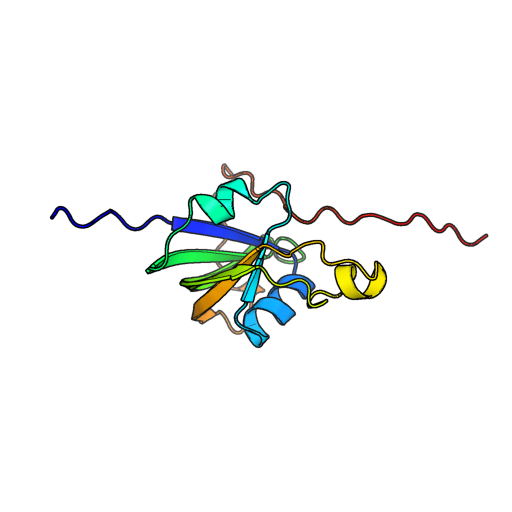N A 1 90 ? -6.980 -5.118 3.441 1.00 98.00 90 ASN A N 1
ATOM 745 C CA . ASN A 1 90 ? -6.330 -6.379 3.106 1.00 98.00 90 ASN A CA 1
ATOM 746 C C . ASN A 1 90 ? -6.207 -6.504 1.592 1.00 98.00 90 ASN A C 1
ATOM 748 O O . ASN A 1 90 ? -7.115 -6.147 0.836 1.00 98.00 90 ASN A O 1
ATOM 752 N N . LEU A 1 91 ? -5.064 -7.020 1.165 1.00 98.00 91 LEU A N 1
ATOM 753 C CA . LEU A 1 91 ? -4.689 -7.196 -0.221 1.00 98.00 91 LEU A CA 1
ATOM 754 C C . LEU A 1 91 ? -4.640 -8.680 -0.552 1.00 98.00 91 LEU A C 1
ATOM 756 O O . LEU A 1 91 ? -3.749 -9.399 -0.105 1.00 98.00 91 LEU A O 1
ATOM 760 N N . LYS A 1 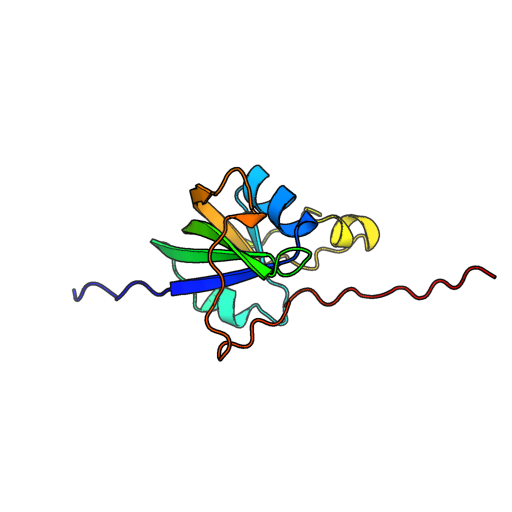92 ? -5.528 -9.121 -1.440 1.00 98.12 92 LYS A N 1
ATOM 761 C CA . LYS A 1 92 ? -5.332 -10.386 -2.141 1.00 98.12 92 LYS A CA 1
ATOM 762 C C . LYS A 1 92 ? -4.316 -10.163 -3.255 1.00 98.12 92 LYS A C 1
ATOM 764 O O . LYS A 1 92 ? -4.628 -9.536 -4.269 1.00 98.12 92 LYS A O 1
ATOM 769 N N . ILE A 1 93 ? -3.090 -10.638 -3.058 1.00 98.00 93 ILE A N 1
ATOM 770 C CA . ILE A 1 93 ? -2.010 -10.478 -4.036 1.00 98.00 93 ILE A CA 1
ATOM 771 C C . ILE A 1 93 ? -2.297 -11.359 -5.256 1.00 98.00 93 ILE A C 1
ATOM 773 O O . ILE A 1 93 ? -2.506 -12.561 -5.123 1.00 98.00 93 ILE A O 1
ATOM 777 N N . LEU A 1 94 ? -2.300 -10.752 -6.445 1.00 97.69 94 LEU A N 1
ATOM 778 C CA . LEU A 1 94 ? -2.441 -11.472 -7.713 1.00 97.69 94 LEU A CA 1
ATOM 779 C C . LEU A 1 94 ? -1.080 -11.800 -8.317 1.00 97.69 94 LEU A C 1
ATOM 781 O O . LEU A 1 94 ? -0.855 -12.907 -8.789 1.00 97.69 94 LEU A O 1
ATOM 785 N N . HIS A 1 95 ? -0.176 -10.819 -8.317 1.00 97.44 95 HIS A N 1
ATOM 786 C CA . HIS A 1 95 ? 1.164 -10.977 -8.868 1.00 97.44 95 HIS A CA 1
ATOM 787 C C . HIS A 1 95 ? 2.132 -9.994 -8.228 1.00 97.44 95 HIS A C 1
ATOM 789 O O . HIS A 1 95 ? 1.801 -8.821 -8.054 1.00 97.44 95 HIS A O 1
ATOM 795 N N . VAL A 1 96 ? 3.353 -10.446 -7.953 1.00 97.31 96 VAL A N 1
ATOM 796 C CA . VAL A 1 96 ? 4.477 -9.592 -7.557 1.00 97.31 96 VAL A CA 1
ATOM 797 C C . VAL A 1 96 ? 5.718 -10.065 -8.297 1.00 97.31 96 VAL A C 1
ATOM 799 O O . VAL A 1 96 ? 6.026 -11.251 -8.349 1.00 97.31 96 VAL A O 1
ATOM 802 N N . GLN A 1 97 ? 6.455 -9.125 -8.874 1.00 96.06 97 GLN A N 1
ATOM 803 C CA . GLN A 1 97 ? 7.739 -9.399 -9.498 1.00 96.06 97 GLN A CA 1
ATOM 804 C C . GLN A 1 97 ? 8.759 -9.818 -8.439 1.00 96.06 97 GLN A C 1
ATOM 806 O O . GLN A 1 97 ? 8.972 -9.099 -7.467 1.00 96.06 97 GLN A O 1
ATOM 811 N N . ASN A 1 98 ? 9.477 -10.917 -8.672 1.00 93.31 98 ASN A N 1
ATOM 812 C CA . ASN A 1 98 ? 10.587 -11.316 -7.799 1.00 93.31 98 ASN A CA 1
ATOM 813 C C . ASN A 1 98 ? 11.727 -10.287 -7.844 1.00 93.31 98 ASN A C 1
ATOM 815 O O . ASN A 1 98 ? 12.323 -9.947 -6.825 1.00 93.31 98 ASN A O 1
ATOM 819 N N . ASN A 1 99 ? 12.007 -9.740 -9.033 1.00 94.69 99 ASN A N 1
ATOM 820 C CA . ASN A 1 99 ? 12.976 -8.663 -9.213 1.00 94.69 99 ASN A CA 1
ATOM 821 C C . ASN A 1 99 ? 12.263 -7.341 -9.508 1.00 94.69 99 ASN A C 1
ATOM 823 O O . ASN A 1 99 ? 11.878 -7.061 -10.643 1.00 94.69 99 ASN A O 1
ATOM 827 N N . TRP A 1 100 ? 12.158 -6.488 -8.490 1.00 94.12 100 TRP A N 1
ATOM 828 C CA . TRP A 1 100 ? 11.418 -5.224 -8.559 1.00 94.12 100 TRP A CA 1
ATOM 829 C C . TRP A 1 100 ? 12.000 -4.232 -9.577 1.00 94.12 100 TRP A C 1
ATOM 831 O O . TRP A 1 100 ? 11.281 -3.364 -10.070 1.00 94.12 100 TRP A O 1
ATOM 841 N N . ARG A 1 101 ? 13.279 -4.378 -9.962 1.00 93.31 101 ARG A N 1
ATOM 842 C CA . ARG A 1 101 ? 13.902 -3.547 -11.008 1.00 93.31 101 ARG A CA 1
ATOM 843 C C . ARG A 1 101 ? 13.313 -3.819 -12.391 1.00 93.31 101 ARG A C 1
ATOM 845 O O . ARG A 1 101 ? 13.288 -2.913 -13.220 1.00 93.31 101 ARG A O 1
ATOM 852 N N . LYS A 1 102 ? 12.810 -5.038 -12.617 1.00 94.81 102 LYS A N 1
ATOM 853 C CA . LYS A 1 102 ? 12.109 -5.445 -13.844 1.00 94.81 102 LYS A CA 1
ATOM 854 C C . LYS A 1 102 ? 10.626 -5.050 -13.843 1.00 94.81 102 LYS A C 1
ATOM 856 O O . LYS A 1 102 ? 9.895 -5.442 -14.744 1.00 94.81 102 LYS A O 1
ATOM 861 N N . GLY A 1 103 ? 10.175 -4.289 -12.843 1.00 93.56 103 GLY A N 1
ATOM 862 C CA . GLY A 1 103 ? 8.815 -3.768 -12.804 1.00 93.56 103 GLY A CA 1
ATOM 863 C C . GLY A 1 103 ? 8.509 -2.792 -13.947 1.00 93.56 103 GLY A C 1
ATOM 864 O O . GLY A 1 103 ? 9.392 -2.317 -14.676 1.00 93.56 103 GLY A O 1
ATOM 865 N N . ILE A 1 104 ? 7.230 -2.462 -14.074 1.00 94.69 104 ILE A N 1
ATOM 866 C CA . ILE A 1 104 ? 6.699 -1.617 -15.145 1.00 94.69 104 ILE A CA 1
ATOM 867 C C . ILE A 1 104 ? 6.947 -0.149 -14.786 1.00 94.69 104 ILE A C 1
ATOM 869 O O . ILE A 1 104 ? 6.682 0.275 -13.659 1.00 94.69 104 ILE A O 1
ATOM 873 N N . SER A 1 105 ? 7.492 0.634 -15.720 1.00 92.69 105 SER A N 1
ATOM 874 C CA . SER A 1 105 ? 7.578 2.086 -15.531 1.00 92.69 105 SER A CA 1
ATOM 875 C C . SER A 1 105 ? 6.199 2.700 -15.762 1.00 92.69 105 SER A C 1
ATOM 877 O O . SER A 1 105 ? 5.611 2.418 -16.807 1.00 92.69 105 SER A O 1
ATOM 879 N N . PRO A 1 106 ? 5.682 3.537 -14.848 1.00 88.19 106 PRO A N 1
ATOM 880 C CA . PRO A 1 106 ? 4.501 4.330 -15.159 1.00 88.19 106 PRO A CA 1
ATOM 881 C C . PRO A 1 106 ? 4.813 5.308 -16.312 1.00 88.19 106 PRO A C 1
ATOM 883 O O . PRO A 1 106 ? 5.982 5.678 -16.489 1.00 88.19 106 PRO A O 1
ATOM 886 N N . PRO A 1 107 ? 3.797 5.739 -17.080 1.00 87.81 107 PRO A N 1
ATOM 887 C CA . PRO A 1 107 ? 3.937 6.832 -18.039 1.00 87.81 107 PRO A CA 1
ATOM 888 C C . PRO A 1 107 ? 4.543 8.073 -17.373 1.00 87.81 107 PRO A C 1
ATOM 890 O O . PRO A 1 107 ? 4.272 8.348 -16.200 1.00 87.81 107 PRO A O 1
ATOM 893 N N . LYS A 1 108 ? 5.380 8.814 -18.105 1.00 81.56 108 LYS A N 1
ATOM 894 C CA . LYS A 1 108 ? 6.129 9.961 -17.558 1.00 81.56 108 LYS A CA 1
ATOM 895 C C . LYS A 1 108 ? 5.212 11.123 -17.166 1.00 81.56 108 LYS A C 1
ATOM 897 O O . LYS A 1 108 ? 5.593 11.954 -16.351 1.00 81.56 108 LYS A O 1
ATOM 902 N N . GLU A 1 109 ? 4.014 11.149 -17.732 1.00 85.94 109 GLU A N 1
ATOM 903 C CA . GLU A 1 109 ? 2.981 12.161 -17.554 1.00 85.94 109 GLU A CA 1
ATOM 904 C C . GLU A 1 109 ? 2.244 11.997 -16.214 1.00 85.94 109 GLU A C 1
ATOM 906 O O . GLU A 1 109 ? 1.613 12.937 -15.733 1.00 85.94 109 GLU A O 1
ATOM 911 N N . ILE A 1 110 ? 2.329 10.819 -15.581 1.00 82.94 110 ILE A N 1
ATOM 912 C CA . ILE A 1 110 ? 1.665 10.558 -14.302 1.00 82.94 110 ILE A CA 1
ATOM 913 C C . ILE A 1 110 ? 2.569 10.980 -13.143 1.00 82.94 110 ILE A C 1
ATOM 915 O O . ILE A 1 110 ? 3.629 10.402 -12.894 1.00 82.94 110 ILE A O 1
ATOM 919 N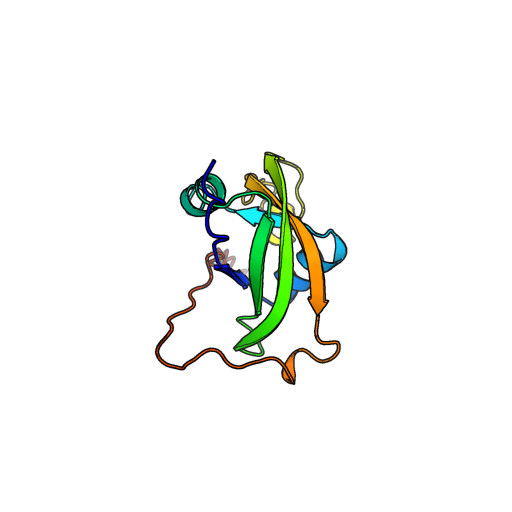 N . ILE A 1 111 ? 2.092 11.941 -12.352 1.00 78.56 111 ILE A N 1
ATOM 920 C CA . ILE A 1 111 ? 2.754 12.370 -11.119 1.00 78.56 111 ILE A CA 1
ATOM 921 C C . ILE A 1 111 ? 2.322 11.454 -9.967 1.00 78.56 111 ILE A C 1
ATOM 923 O O . ILE A 1 111 ? 1.231 11.583 -9.414 1.00 78.56 111 ILE A O 1
ATOM 927 N N . LEU A 1 112 ? 3.205 10.532 -9.575 1.00 79.81 112 LEU A N 1
ATOM 928 C CA . LEU A 1 112 ? 2.995 9.636 -8.433 1.00 79.81 112 LEU A CA 1
ATOM 929 C C . LEU A 1 112 ? 3.746 10.146 -7.200 1.00 79.81 112 LEU A C 1
ATOM 931 O O . LEU A 1 112 ? 4.933 9.867 -7.005 1.00 79.81 112 LEU A O 1
ATOM 935 N N . ASN A 1 113 ? 3.035 10.884 -6.350 1.00 67.69 113 ASN A N 1
ATOM 936 C CA . ASN A 1 113 ? 3.574 11.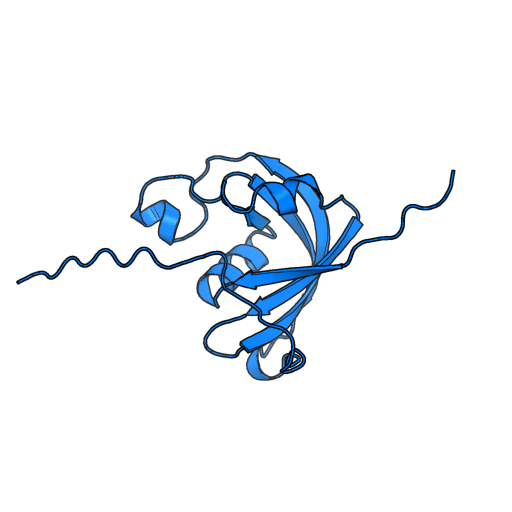415 -5.102 1.00 67.69 113 ASN A CA 1
ATOM 937 C C . ASN A 1 113 ? 3.453 10.401 -3.960 1.00 67.69 113 ASN A C 1
ATOM 939 O O . ASN A 1 113 ? 2.422 9.753 -3.790 1.00 67.69 113 ASN A O 1
ATOM 943 N N . GLN A 1 114 ? 4.491 10.296 -3.126 1.00 64.38 114 GLN A N 1
ATOM 944 C CA . GLN A 1 114 ? 4.385 9.532 -1.883 1.00 64.38 114 GLN A CA 1
ATOM 945 C C . GLN A 1 114 ? 3.407 10.208 -0.925 1.00 64.38 114 GLN A C 1
ATOM 947 O O . GLN A 1 114 ? 3.639 11.338 -0.498 1.00 64.38 114 GLN A O 1
ATOM 952 N N . GLY A 1 115 ? 2.370 9.476 -0.513 1.00 56.34 115 GLY A N 1
ATOM 953 C CA . GLY A 1 115 ? 1.537 9.870 0.628 1.00 56.34 115 GLY A CA 1
ATOM 954 C C . GLY A 1 115 ? 2.308 9.833 1.955 1.00 56.34 115 GLY A C 1
ATOM 955 O O . GLY A 1 115 ? 1.975 10.557 2.892 1.00 56.34 115 GLY A O 1
ATOM 956 N N . ARG A 1 116 ? 3.382 9.033 2.024 1.00 59.66 116 ARG A N 1
ATOM 957 C CA . ARG A 1 116 ? 4.309 8.961 3.159 1.00 59.66 116 ARG A CA 1
ATOM 958 C C . ARG A 1 116 ? 5.414 10.005 2.992 1.00 59.66 116 ARG A C 1
ATOM 960 O O . ARG A 1 116 ? 6.461 9.727 2.414 1.00 59.66 116 ARG A O 1
ATOM 967 N N . LYS A 1 117 ? 5.192 11.233 3.465 1.00 53.78 117 LYS A N 1
ATOM 968 C CA . LYS A 1 117 ? 6.310 12.167 3.664 1.00 53.78 117 LYS A CA 1
ATOM 969 C C . LYS A 1 117 ? 7.073 11.708 4.904 1.00 53.78 117 LYS A C 1
ATOM 971 O O . LYS A 1 117 ? 6.471 11.599 5.968 1.00 53.78 117 LYS A O 1
ATOM 976 N N . LYS A 1 118 ? 8.378 11.446 4.772 1.00 42.88 118 LYS A N 1
ATOM 977 C CA . LYS A 1 118 ? 9.254 11.272 5.936 1.00 42.88 118 LYS A CA 1
ATOM 978 C C . LYS A 1 118 ? 9.118 12.520 6.800 1.00 42.88 118 LYS A C 1
ATOM 980 O O . LYS A 1 118 ? 9.447 13.612 6.340 1.00 42.88 118 LYS A O 1
ATOM 985 N N . PHE A 1 119 ? 8.649 12.361 8.029 1.00 38.94 119 PHE A N 1
ATOM 986 C CA . PHE A 1 119 ? 8.942 13.344 9.056 1.00 38.94 119 PHE A CA 1
ATOM 987 C C . PHE A 1 119 ? 10.430 13.151 9.357 1.00 38.94 119 PHE A C 1
ATOM 989 O O . PHE A 1 119 ? 10.817 12.209 10.045 1.00 38.94 119 PHE A O 1
ATOM 996 N N . LEU A 1 120 ? 11.287 13.943 8.709 1.00 32.78 120 LEU A N 1
ATOM 997 C CA . LEU A 1 120 ? 12.671 14.068 9.139 1.00 32.78 120 LEU A CA 1
ATOM 998 C C . LEU A 1 120 ? 12.599 14.717 10.521 1.00 32.78 120 LEU A C 1
ATOM 1000 O O . LEU A 1 120 ? 12.458 15.932 10.627 1.00 32.78 120 LEU A O 1
ATOM 1004 N N . LEU A 1 121 ? 12.658 13.905 11.579 1.00 31.83 121 LEU A N 1
ATOM 1005 C CA . LEU A 1 121 ? 13.183 14.399 12.840 1.00 31.83 121 LEU A CA 1
ATOM 1006 C C . LEU A 1 121 ? 14.641 14.763 12.541 1.00 31.83 121 LEU A C 1
ATOM 1008 O O . LEU A 1 121 ? 15.525 13.909 12.506 1.00 31.83 121 LEU A O 1
ATOM 1012 N N . LEU A 1 122 ? 14.864 16.037 12.237 1.00 30.94 122 LEU A N 1
ATOM 1013 C CA . LEU A 1 122 ? 16.142 16.703 12.416 1.00 30.94 122 LEU A CA 1
ATOM 1014 C C . LEU A 1 122 ? 16.457 16.681 13.920 1.00 30.94 122 LEU A C 1
ATOM 1016 O O . LEU A 1 122 ? 16.353 17.690 14.601 1.00 30.94 122 LEU A O 1
ATOM 1020 N N . CYS A 1 123 ? 16.826 15.517 14.450 1.00 29.34 123 CYS A N 1
ATOM 1021 C CA . CYS A 1 123 ? 17.766 15.475 15.557 1.00 29.34 123 CYS A CA 1
ATOM 1022 C C . CYS A 1 123 ? 19.146 15.594 14.918 1.00 29.34 123 CYS A C 1
ATOM 1024 O O . CYS A 1 123 ? 19.806 14.595 14.636 1.00 29.34 123 CYS A O 1
ATOM 1026 N N . PHE A 1 124 ? 19.558 16.835 14.650 1.00 29.61 124 PHE A N 1
ATOM 1027 C CA . PHE A 1 124 ? 20.970 17.157 14.772 1.00 29.61 124 PHE A CA 1
ATOM 1028 C C . PHE A 1 124 ? 21.338 16.839 16.224 1.00 29.61 124 PHE A C 1
ATOM 1030 O O . PHE A 1 124 ? 20.985 17.567 17.145 1.00 29.61 124 PHE A O 1
ATOM 1037 N N . ILE A 1 125 ? 21.948 15.674 16.425 1.00 37.91 125 ILE A N 1
ATOM 1038 C CA . ILE A 1 125 ? 22.901 15.498 17.509 1.00 37.91 125 ILE A CA 1
ATOM 1039 C C . ILE A 1 125 ? 24.147 16.223 17.013 1.00 37.91 125 ILE A C 1
ATOM 1041 O O . ILE A 1 125 ? 24.782 15.742 16.074 1.00 37.91 125 ILE A O 1
ATOM 1045 N N . LEU A 1 126 ? 24.385 17.411 17.562 1.00 37.56 126 LEU A N 1
ATOM 1046 C CA . LEU A 1 126 ? 25.666 17.943 18.039 1.00 37.56 126 LEU A CA 1
ATOM 1047 C C . LEU A 1 126 ? 25.422 19.342 18.612 1.00 37.56 126 LEU A C 1
ATOM 1049 O O . LEU A 1 126 ? 24.854 20.180 17.878 1.00 37.56 126 LEU A O 1
#

Sequence (126 aa):
MAAKTKNHYILVGDRKTWNISLREHVWGFSEKTKGFWTNCQIGDLVAFYVTSPMKKIIGFGIIDQKFENDDLLWTDEKLQKSAIWKYRINLKILHVQNNWRKGISPPKEIILNQGRKKFLLLCFIL

InterPro domains:
  IPR015947 PUA-like superfamily [SSF88697] (7-101)

Radius of gyration: 15.3 Å; chains: 1; bounding box: 54×29×37 Å

Organism: NCBI:txid1503183

Foldseek 3Di:
DDDPDAAEEEDEEAPQQVVLCVVVQKDFDFPVCVVVLVPHDFFHKYFYAHVPDARFGFFIWTFHDWDFDFDQRGPVCVVVVGRRGGTMTGTGTPDGHPDRNPGHHDPPPDDDDDPDDPPPPPPPPD

pLDDT: mean 86.32, std 17.72, range [29.34, 98.12]